Protein AF-A0A2M6WHW0-F1 (afdb_monomer_lite)

Organism: NCBI:txid1974584

Radius of gyration: 15.9 Å; chains: 1; bounding box: 52×28×47 Å

Structure (mmCIF, N/CA/C/O backbone):
data_AF-A0A2M6WHW0-F1
#
_entry.id   AF-A0A2M6WHW0-F1
#
loop_
_atom_site.group_PDB
_atom_site.id
_atom_site.type_symbol
_atom_site.label_atom_id
_atom_site.label_alt_id
_atom_site.label_comp_id
_atom_site.label_asym_id
_atom_site.label_entity_id
_atom_site.label_seq_id
_atom_site.pdbx_PDB_ins_code
_atom_site.Cartn_x
_atom_site.Cartn_y
_atom_site.Cartn_z
_atom_site.occupancy
_atom_site.B_iso_or_equiv
_atom_site.auth_seq_id
_atom_site.auth_comp_id
_atom_site.auth_asym_id
_atom_site.auth_atom_id
_atom_site.pdbx_PDB_model_num
ATOM 1 N N . MET A 1 1 ? -8.613 3.572 23.175 1.00 60.88 1 MET A N 1
ATOM 2 C CA . MET A 1 1 ? -7.956 3.018 21.971 1.00 60.88 1 MET A CA 1
ATOM 3 C C . MET A 1 1 ? -7.349 1.667 22.333 1.00 60.88 1 MET A C 1
ATOM 5 O O . MET A 1 1 ? -6.604 1.597 23.302 1.00 60.88 1 MET A O 1
ATOM 9 N N . SER A 1 2 ? -7.737 0.586 21.654 1.00 69.44 2 SER A N 1
ATOM 10 C CA . SER A 1 2 ? -7.335 -0.782 22.033 1.00 69.44 2 SER A CA 1
ATOM 11 C C . SER A 1 2 ? -5.940 -1.128 21.500 1.00 69.44 2 SER A C 1
ATOM 13 O O . SER A 1 2 ? -5.651 -0.841 20.341 1.00 69.44 2 SER A O 1
ATOM 15 N N . PHE A 1 3 ? -5.106 -1.805 22.305 1.00 78.12 3 PHE A N 1
ATOM 16 C CA . PHE A 1 3 ? -3.766 -2.304 21.931 1.00 78.12 3 PHE A CA 1
ATOM 17 C C . PHE A 1 3 ? -3.744 -3.045 20.579 1.00 78.12 3 PHE A C 1
ATOM 19 O O . PHE A 1 3 ? -2.772 -2.965 19.828 1.00 78.12 3 PHE A O 1
ATOM 26 N N . LYS A 1 4 ? -4.856 -3.703 20.224 1.00 81.06 4 LYS A N 1
ATOM 27 C CA . LYS A 1 4 ? -5.035 -4.421 18.953 1.00 81.06 4 LYS A CA 1
ATOM 28 C C . LYS A 1 4 ? -4.833 -3.534 17.715 1.00 81.06 4 LYS A C 1
ATOM 30 O O . LYS A 1 4 ? -4.286 -4.020 16.730 1.00 81.06 4 LYS A O 1
ATOM 35 N N . HIS A 1 5 ? -5.187 -2.248 17.789 1.00 80.62 5 HIS A N 1
ATOM 36 C CA . HIS A 1 5 ? -5.058 -1.292 16.678 1.00 80.62 5 HIS A CA 1
ATOM 37 C C . HIS A 1 5 ? -3.605 -0.922 16.357 1.00 80.62 5 HIS A C 1
ATOM 39 O O . HIS A 1 5 ? -3.339 -0.358 15.303 1.00 80.62 5 HIS A O 1
ATOM 45 N N . TYR A 1 6 ? -2.663 -1.262 17.239 1.00 81.69 6 TYR A N 1
ATOM 46 C CA . TYR A 1 6 ? -1.229 -1.101 17.001 1.00 81.69 6 TYR A CA 1
ATOM 47 C C . TYR A 1 6 ? -0.557 -2.447 16.735 1.00 81.69 6 TYR A C 1
ATOM 49 O O . TYR A 1 6 ? 0.232 -2.573 15.804 1.00 81.69 6 TYR A O 1
ATOM 57 N N . ALA A 1 7 ? -0.904 -3.476 17.511 1.00 85.00 7 ALA A N 1
ATOM 58 C CA . ALA A 1 7 ? -0.280 -4.788 17.393 1.00 85.00 7 ALA A CA 1
ATOM 59 C C . ALA A 1 7 ? -0.561 -5.458 16.038 1.00 85.00 7 ALA A C 1
ATOM 61 O O . ALA A 1 7 ? 0.373 -5.916 15.387 1.00 85.00 7 ALA A O 1
ATOM 62 N N . VAL A 1 8 ? -1.822 -5.478 15.585 1.00 86.62 8 VAL A N 1
ATOM 63 C CA . VAL A 1 8 ? -2.199 -6.142 14.323 1.00 86.62 8 VAL A CA 1
ATOM 64 C C . VAL A 1 8 ? -1.471 -5.523 13.123 1.00 86.62 8 VAL A C 1
ATOM 66 O O . VAL A 1 8 ? -0.847 -6.272 12.368 1.00 86.62 8 VAL A O 1
ATOM 69 N N . PRO A 1 9 ? -1.465 -4.190 12.944 1.00 80.75 9 PRO A N 1
ATOM 70 C CA . PRO A 1 9 ? -0.778 -3.582 11.810 1.00 80.75 9 PRO A CA 1
ATOM 71 C C . PRO A 1 9 ? 0.741 -3.721 11.865 1.00 80.75 9 PRO A C 1
ATOM 73 O O . PRO A 1 9 ? 1.355 -3.929 10.825 1.00 80.75 9 PRO A O 1
ATOM 76 N N . ILE A 1 10 ? 1.353 -3.661 13.055 1.00 85.94 10 ILE A N 1
ATOM 77 C CA . ILE A 1 10 ? 2.797 -3.891 13.211 1.00 85.94 10 ILE A CA 1
ATOM 78 C C . ILE A 1 10 ? 3.148 -5.327 12.811 1.00 85.94 10 ILE A C 1
ATOM 80 O O . ILE A 1 10 ? 4.070 -5.539 12.025 1.00 85.94 10 ILE A O 1
ATOM 84 N N . THR A 1 11 ? 2.397 -6.321 13.300 1.00 88.62 11 THR A N 1
ATOM 85 C CA . THR A 1 11 ? 2.614 -7.728 12.936 1.00 88.62 11 THR A CA 1
ATOM 86 C C . THR A 1 11 ? 2.443 -7.949 11.435 1.00 88.62 11 THR A C 1
ATOM 88 O O . THR A 1 11 ? 3.293 -8.585 10.814 1.00 88.62 11 THR A O 1
ATOM 91 N N . LEU A 1 12 ? 1.392 -7.390 10.828 1.00 87.81 12 LEU A N 1
ATOM 92 C CA . LEU A 1 12 ? 1.194 -7.461 9.378 1.00 87.81 12 LEU A CA 1
ATOM 93 C C . LEU A 1 12 ? 2.309 -6.735 8.613 1.00 87.81 12 LEU A C 1
ATOM 95 O O . LEU A 1 12 ? 2.775 -7.254 7.606 1.00 87.81 12 LEU A O 1
ATOM 99 N N . GLY A 1 13 ? 2.790 -5.598 9.118 1.00 85.81 13 GLY A N 1
ATOM 100 C CA . GLY A 1 13 ? 3.942 -4.868 8.585 1.00 85.81 13 GLY A CA 1
ATOM 101 C C . GLY A 1 13 ? 5.207 -5.705 8.527 1.00 85.81 13 GLY A C 1
ATOM 102 O O . GLY A 1 13 ? 5.852 -5.761 7.483 1.00 85.81 13 GLY A O 1
ATOM 103 N N . ILE A 1 14 ? 5.522 -6.420 9.606 1.00 86.88 14 ILE A N 1
ATOM 104 C CA . ILE A 1 14 ? 6.671 -7.332 9.650 1.00 86.88 14 ILE A CA 1
ATOM 105 C C . ILE A 1 14 ? 6.489 -8.474 8.642 1.00 86.88 14 ILE A C 1
ATOM 107 O O . ILE A 1 14 ? 7.383 -8.733 7.839 1.00 86.88 14 ILE A O 1
ATOM 111 N N . LEU A 1 15 ? 5.332 -9.144 8.646 1.00 88.06 15 LEU A N 1
ATOM 112 C CA . LEU A 1 15 ? 5.073 -10.289 7.765 1.00 88.06 15 LEU A CA 1
ATOM 113 C C . LEU A 1 15 ? 5.124 -9.901 6.282 1.00 88.06 15 LEU A C 1
ATOM 115 O O . LEU A 1 15 ? 5.786 -10.566 5.486 1.00 88.06 15 LEU A O 1
ATOM 119 N N . LEU A 1 16 ? 4.458 -8.808 5.910 1.00 87.31 16 LEU A N 1
ATOM 120 C CA . LEU A 1 16 ? 4.461 -8.308 4.537 1.00 87.31 16 LEU A CA 1
ATOM 121 C C . LEU A 1 16 ? 5.826 -7.743 4.143 1.00 87.31 16 LEU A C 1
ATOM 123 O O . LEU A 1 16 ? 6.197 -7.871 2.980 1.00 87.31 16 LEU A O 1
ATOM 127 N N . GLY A 1 17 ? 6.590 -7.199 5.095 1.00 83.94 17 GLY A N 1
ATOM 128 C CA . GLY A 1 17 ? 7.989 -6.807 4.918 1.00 83.94 17 GLY A CA 1
ATOM 129 C C . GLY A 1 17 ? 8.885 -7.985 4.565 1.00 83.94 17 GLY A C 1
ATOM 130 O O . GLY A 1 17 ? 9.645 -7.924 3.603 1.00 83.94 17 GLY A O 1
ATOM 131 N N . ILE A 1 18 ? 8.751 -9.102 5.277 1.00 84.06 18 ILE A N 1
ATOM 132 C CA . ILE A 1 18 ? 9.477 -10.336 4.951 1.00 84.06 18 ILE A CA 1
ATOM 133 C C . ILE A 1 18 ? 9.079 -10.838 3.556 1.00 84.06 18 ILE A C 1
ATOM 135 O O . ILE A 1 18 ? 9.947 -11.194 2.758 1.00 84.06 18 ILE A O 1
ATOM 139 N N . LEU A 1 19 ? 7.786 -10.819 3.214 1.00 84.94 19 LEU A N 1
ATOM 140 C CA . LEU A 1 19 ? 7.322 -11.198 1.874 1.00 84.94 19 LEU A CA 1
ATOM 141 C C . LEU A 1 19 ? 7.866 -10.265 0.779 1.00 84.94 19 LEU A C 1
ATOM 143 O O . LEU A 1 19 ? 8.291 -10.751 -0.268 1.00 84.94 19 LEU A O 1
ATOM 147 N N . GLN A 1 20 ? 7.926 -8.954 1.032 1.00 85.00 20 GLN A N 1
ATOM 148 C CA . GLN A 1 20 ? 8.492 -7.963 0.109 1.00 85.00 20 GLN A CA 1
ATOM 149 C C . GLN A 1 20 ? 9.986 -8.188 -0.125 1.00 85.00 20 GLN A C 1
ATOM 151 O O . GLN A 1 20 ? 10.482 -7.929 -1.216 1.00 85.00 20 GLN A O 1
ATOM 156 N N . ASN A 1 21 ? 10.724 -8.667 0.871 1.00 81.50 21 ASN A N 1
ATOM 157 C CA . ASN A 1 21 ? 12.174 -8.839 0.775 1.00 81.50 21 ASN A CA 1
ATOM 158 C C . ASN A 1 21 ? 12.597 -10.245 0.326 1.00 81.50 21 ASN A C 1
ATOM 160 O O . ASN A 1 21 ? 13.776 -10.487 0.086 1.00 81.50 21 ASN A O 1
ATOM 164 N N . THR A 1 22 ? 11.654 -11.173 0.154 1.00 80.56 22 THR A N 1
ATOM 165 C CA . THR A 1 22 ? 11.933 -12.559 -0.251 1.00 80.56 22 THR A CA 1
ATOM 166 C C . THR A 1 22 ? 11.262 -12.906 -1.584 1.00 80.56 22 THR A C 1
ATOM 168 O O . THR A 1 22 ? 10.517 -12.112 -2.161 1.00 80.56 22 THR A O 1
ATOM 171 N N . SER A 1 23 ? 11.552 -14.096 -2.115 1.00 80.12 23 SER A N 1
ATOM 172 C CA . SER A 1 23 ? 10.850 -14.669 -3.273 1.00 80.12 23 SER A CA 1
ATOM 173 C C . SER A 1 23 ? 9.519 -15.333 -2.899 1.00 80.12 23 SER A C 1
ATOM 175 O O . SER A 1 23 ? 8.752 -15.700 -3.785 1.00 80.12 23 SER A O 1
ATOM 177 N N . LEU A 1 24 ? 9.215 -15.454 -1.600 1.00 77.19 24 LEU A N 1
ATOM 178 C CA . LEU A 1 24 ? 8.004 -16.107 -1.091 1.00 77.19 24 LEU A CA 1
ATOM 179 C C . LEU A 1 24 ? 6.715 -15.388 -1.514 1.00 77.19 24 LEU A C 1
ATOM 181 O O . LEU A 1 24 ? 5.654 -16.002 -1.541 1.00 77.19 24 LEU A O 1
ATOM 185 N N . GLY A 1 25 ? 6.804 -14.097 -1.844 1.00 72.25 25 GLY A N 1
ATOM 186 C CA . GLY A 1 25 ? 5.670 -13.285 -2.279 1.00 72.25 25 GLY A CA 1
ATOM 187 C C . GLY A 1 25 ? 5.367 -13.330 -3.779 1.00 72.25 25 GLY A C 1
ATOM 188 O O . GLY A 1 25 ? 4.452 -12.634 -4.201 1.00 72.25 25 GLY A O 1
ATOM 189 N N . ILE A 1 26 ? 6.112 -14.079 -4.602 1.00 83.19 26 ILE A N 1
ATOM 190 C CA . ILE A 1 26 ? 5.901 -14.075 -6.060 1.00 83.19 26 ILE A CA 1
ATOM 191 C C . ILE A 1 26 ? 4.610 -14.829 -6.409 1.00 83.19 26 ILE A C 1
ATOM 193 O O . ILE A 1 26 ? 4.485 -16.027 -6.162 1.00 83.19 26 ILE A O 1
ATOM 197 N N . VAL A 1 27 ? 3.666 -14.136 -7.045 1.00 81.06 27 VAL A N 1
ATOM 198 C CA . VAL A 1 27 ? 2.374 -14.668 -7.492 1.00 81.06 27 VAL A CA 1
ATOM 199 C C . VAL A 1 27 ? 2.273 -14.496 -9.003 1.00 81.06 27 VAL A C 1
ATOM 201 O O . VAL A 1 27 ? 2.408 -13.390 -9.514 1.00 81.06 27 VAL A O 1
ATOM 204 N N . LEU A 1 28 ? 2.045 -15.590 -9.738 1.00 79.31 28 LEU A N 1
ATOM 205 C CA . LEU A 1 28 ? 1.957 -15.582 -11.210 1.00 79.31 28 LEU A CA 1
ATOM 206 C C . LEU A 1 28 ? 3.185 -14.948 -11.902 1.00 79.31 28 LEU A C 1
ATOM 208 O O . LEU A 1 28 ? 3.063 -14.297 -12.938 1.00 79.31 28 LEU A O 1
ATOM 212 N N . GLY A 1 29 ? 4.374 -15.120 -11.316 1.00 82.56 29 GLY A N 1
ATOM 213 C CA . GLY A 1 29 ? 5.618 -14.526 -11.821 1.00 82.56 29 GLY A CA 1
ATOM 214 C C . GLY A 1 29 ? 5.767 -13.025 -11.545 1.00 82.56 29 GLY A C 1
ATOM 215 O O . GLY A 1 29 ? 6.724 -12.425 -12.020 1.00 82.56 29 GLY A O 1
ATOM 216 N N . ILE A 1 30 ? 4.855 -12.426 -10.775 1.00 86.00 30 ILE A N 1
ATOM 217 C CA . ILE A 1 30 ? 4.866 -11.013 -10.394 1.00 86.00 30 ILE A CA 1
ATOM 218 C C . ILE A 1 30 ? 5.056 -10.895 -8.888 1.00 86.00 30 ILE A C 1
ATOM 220 O O . ILE A 1 30 ? 4.457 -11.633 -8.106 1.00 86.00 30 ILE A O 1
ATOM 224 N N . LYS A 1 31 ? 5.898 -9.954 -8.471 1.00 85.19 31 LYS A N 1
ATOM 225 C CA . LYS A 1 31 ? 6.108 -9.651 -7.061 1.00 85.19 31 LYS A CA 1
ATOM 226 C C . LYS A 1 31 ? 5.211 -8.470 -6.674 1.00 85.19 31 LYS A C 1
ATOM 228 O O . LYS A 1 31 ? 5.459 -7.370 -7.155 1.00 85.19 31 LYS A O 1
ATOM 233 N N . PRO A 1 32 ? 4.169 -8.669 -5.849 1.00 85.19 32 PRO A N 1
ATOM 234 C CA . PRO A 1 32 ? 3.333 -7.568 -5.404 1.00 85.19 32 PRO A CA 1
ATOM 235 C C . PRO A 1 32 ? 4.144 -6.596 -4.557 1.00 85.19 32 PRO A C 1
ATOM 237 O O . PRO A 1 32 ? 5.037 -7.006 -3.814 1.00 85.19 32 PRO A O 1
ATOM 240 N N . ASN A 1 33 ? 3.768 -5.321 -4.607 1.00 90.06 33 ASN A N 1
ATOM 241 C CA . ASN A 1 33 ? 4.289 -4.319 -3.688 1.00 90.06 33 ASN A CA 1
ATOM 242 C C . ASN A 1 33 ? 3.488 -4.393 -2.381 1.00 90.06 33 ASN A C 1
ATOM 244 O O . ASN A 1 33 ? 2.583 -3.597 -2.127 1.00 90.06 33 ASN A O 1
ATOM 248 N N . SER A 1 34 ? 3.776 -5.410 -1.567 1.00 90.00 34 SER A N 1
ATOM 249 C CA . SER A 1 34 ? 2.992 -5.732 -0.369 1.00 90.00 34 SER A CA 1
ATOM 250 C C . SER A 1 34 ? 3.005 -4.604 0.662 1.00 90.00 34 SER A C 1
ATOM 252 O O . SER A 1 34 ? 2.029 -4.425 1.392 1.00 90.00 34 SER A O 1
ATOM 254 N N . ILE A 1 35 ? 4.079 -3.812 0.690 1.00 89.06 35 ILE A N 1
ATOM 255 C CA . ILE A 1 35 ? 4.222 -2.663 1.583 1.00 89.06 35 ILE A CA 1
ATOM 256 C C . ILE A 1 35 ? 3.353 -1.493 1.135 1.00 89.06 35 ILE A C 1
ATOM 258 O O . ILE A 1 35 ? 2.691 -0.881 1.973 1.00 89.06 35 ILE A O 1
ATOM 262 N N . LEU A 1 36 ? 3.292 -1.217 -0.171 1.00 91.25 36 LEU A N 1
ATOM 263 C CA . LEU A 1 36 ? 2.358 -0.233 -0.712 1.00 91.25 36 LEU A CA 1
ATOM 264 C C . LEU A 1 36 ? 0.915 -0.620 -0.389 1.00 91.25 36 LEU A C 1
ATOM 266 O O . LEU A 1 36 ? 0.155 0.207 0.112 1.00 91.25 36 LEU A O 1
ATOM 270 N N . VAL A 1 37 ? 0.548 -1.883 -0.625 1.00 93.88 37 VAL A N 1
ATOM 271 C CA . VAL A 1 37 ? -0.807 -2.365 -0.335 1.00 93.88 37 VAL A CA 1
ATOM 272 C C . VAL A 1 37 ? -1.120 -2.239 1.155 1.00 93.88 37 VAL A C 1
ATOM 274 O O . VAL A 1 37 ? -2.197 -1.764 1.509 1.00 93.88 37 VAL A O 1
ATOM 277 N N . LEU A 1 38 ? -0.185 -2.600 2.039 1.00 91.56 38 LEU A N 1
ATOM 278 C CA . LEU A 1 38 ? -0.370 -2.416 3.477 1.00 91.56 38 LEU A CA 1
ATOM 279 C C . LEU A 1 38 ? -0.604 -0.948 3.836 1.00 91.56 38 LEU A C 1
ATOM 281 O O . LEU A 1 38 ? -1.541 -0.664 4.575 1.00 91.56 38 LEU A O 1
ATOM 285 N N . ALA A 1 39 ? 0.227 -0.035 3.327 1.00 90.62 39 ALA A N 1
ATOM 286 C CA . ALA A 1 39 ? 0.106 1.391 3.613 1.00 90.62 39 ALA A CA 1
ATOM 287 C C . ALA A 1 39 ? -1.267 1.928 3.183 1.00 90.62 39 ALA A C 1
ATOM 289 O O . ALA A 1 39 ? -1.932 2.605 3.961 1.00 90.62 39 ALA A O 1
ATOM 290 N N . ILE A 1 40 ? -1.727 1.563 1.983 1.00 93.50 40 ILE A N 1
ATOM 291 C CA . ILE A 1 40 ? -3.030 1.975 1.448 1.00 93.50 40 ILE A CA 1
ATOM 292 C C . ILE A 1 40 ? -4.175 1.399 2.280 1.00 93.50 40 ILE A C 1
ATOM 294 O O . ILE A 1 40 ? -5.017 2.147 2.773 1.00 93.50 40 ILE A O 1
ATOM 298 N N . VAL A 1 41 ? -4.218 0.074 2.447 1.00 93.50 41 VAL A N 1
ATOM 299 C CA . VAL A 1 41 ? -5.338 -0.582 3.128 1.00 93.50 41 VAL A CA 1
ATOM 300 C C . VAL A 1 41 ? -5.386 -0.154 4.587 1.00 93.50 41 VAL A C 1
ATOM 302 O O . VAL A 1 41 ? -6.459 0.163 5.085 1.00 93.50 41 VAL A O 1
ATOM 305 N N . PHE A 1 42 ? -4.244 -0.077 5.272 1.00 90.44 42 PHE A N 1
ATOM 306 C CA . PHE A 1 42 ? -4.215 0.353 6.664 1.00 90.44 42 PHE A CA 1
ATOM 307 C C . PHE A 1 42 ? -4.658 1.810 6.843 1.00 90.44 42 PHE A C 1
ATOM 309 O O . PHE A 1 42 ? -5.369 2.106 7.802 1.00 90.44 42 PHE A O 1
ATOM 316 N N . SER A 1 43 ? -4.325 2.712 5.914 1.00 90.88 43 SER A N 1
ATOM 317 C CA . SER A 1 43 ? -4.806 4.101 5.953 1.00 90.88 43 SER A CA 1
ATOM 318 C C . SER A 1 43 ? -6.334 4.224 5.995 1.00 90.88 43 SER A C 1
ATOM 320 O O . SER A 1 43 ? -6.843 5.200 6.552 1.00 90.88 43 SER A O 1
ATOM 322 N N . LEU A 1 44 ? -7.064 3.234 5.464 1.00 90.62 44 LEU A N 1
ATOM 323 C CA . LEU A 1 44 ? -8.529 3.168 5.536 1.00 90.62 44 LEU A CA 1
ATOM 324 C C . LEU A 1 44 ? -9.052 2.802 6.936 1.00 90.62 44 LEU A C 1
ATOM 326 O O . LEU A 1 44 ? -10.179 3.158 7.263 1.00 90.62 44 LEU A O 1
ATOM 330 N N . PHE A 1 45 ? -8.249 2.116 7.756 1.00 89.44 45 PHE A N 1
ATOM 331 C CA . PHE A 1 45 ? -8.608 1.683 9.116 1.00 89.44 45 PHE A CA 1
ATOM 332 C C . PHE A 1 45 ? -7.981 2.540 10.223 1.00 89.44 45 PHE A C 1
ATOM 334 O O . PHE A 1 45 ? -8.383 2.429 11.378 1.00 89.44 45 PHE A O 1
ATOM 341 N N . ALA A 1 46 ? -6.978 3.361 9.908 1.00 88.75 46 ALA A N 1
ATOM 342 C CA . ALA A 1 46 ? -6.268 4.156 10.902 1.00 88.75 46 ALA A CA 1
ATOM 343 C C . ALA A 1 46 ? -7.191 5.202 11.555 1.00 88.75 46 ALA A C 1
ATOM 345 O O . ALA A 1 46 ? -7.612 6.164 10.918 1.00 88.75 46 ALA A O 1
ATOM 346 N N . GLU A 1 47 ? -7.440 5.073 12.856 1.00 86.69 47 GLU A N 1
ATOM 347 C CA . GLU A 1 47 ? -8.316 5.982 13.611 1.00 86.69 47 GLU A CA 1
ATOM 348 C C . GLU A 1 47 ? -7.637 7.322 13.932 1.00 86.69 47 GLU A C 1
ATOM 350 O O . GLU A 1 47 ? -8.295 8.310 14.251 1.00 86.69 47 GLU A O 1
ATOM 355 N N . SER A 1 48 ? -6.302 7.366 13.892 1.00 87.12 48 SER A N 1
ATOM 356 C CA . SER A 1 48 ? -5.526 8.566 14.201 1.00 87.12 48 SER A CA 1
ATOM 357 C C . SER A 1 48 ? -4.271 8.687 13.348 1.00 87.12 48 SER A C 1
ATOM 359 O O . SER A 1 48 ? -3.725 7.697 12.852 1.00 87.12 48 SER A O 1
ATOM 361 N N . ILE A 1 49 ? -3.759 9.915 13.247 1.00 86.50 49 ILE A N 1
ATOM 362 C CA . ILE A 1 49 ? -2.509 10.200 12.538 1.00 86.50 49 ILE A CA 1
ATOM 363 C C . ILE A 1 49 ? -1.312 9.480 13.175 1.00 86.50 49 ILE A C 1
ATOM 365 O O . ILE A 1 49 ? -0.387 9.086 12.473 1.00 86.50 49 ILE A O 1
ATOM 369 N N . LEU A 1 50 ? -1.346 9.249 14.492 1.00 85.25 50 LEU A N 1
ATOM 370 C CA . LEU A 1 50 ? -0.298 8.515 15.199 1.00 85.25 50 LEU A CA 1
ATOM 371 C C . LEU A 1 50 ? -0.288 7.031 14.809 1.00 85.25 50 LEU A C 1
ATOM 373 O O . LEU A 1 50 ? 0.781 6.480 14.554 1.00 85.25 50 LEU A O 1
ATOM 377 N N . GLN A 1 51 ? -1.461 6.391 14.717 1.00 83.88 51 GLN A N 1
ATOM 378 C CA . GLN A 1 51 ? -1.570 5.011 14.223 1.00 83.88 51 GLN A CA 1
ATOM 379 C C . GLN A 1 51 ? -1.035 4.897 12.795 1.00 83.88 51 GLN A C 1
ATOM 381 O O . GLN A 1 51 ? -0.217 4.023 12.511 1.00 83.88 51 GLN A O 1
ATOM 386 N N . TYR A 1 52 ? -1.453 5.814 11.919 1.00 86.06 52 TYR A N 1
ATOM 387 C CA . TYR A 1 52 ? -0.939 5.903 10.555 1.00 86.06 52 TYR A CA 1
ATOM 388 C C . TYR A 1 52 ? 0.593 6.027 10.530 1.00 86.06 52 TYR A C 1
ATOM 390 O O . TYR A 1 52 ? 1.264 5.241 9.863 1.00 86.06 52 TYR A O 1
ATOM 398 N N . ALA A 1 53 ? 1.155 6.957 11.310 1.00 86.69 53 ALA A N 1
ATOM 399 C CA . ALA A 1 53 ? 2.592 7.205 11.359 1.00 86.69 53 ALA A CA 1
ATOM 400 C C . ALA A 1 53 ? 3.393 5.978 11.823 1.00 86.69 53 ALA A C 1
ATOM 402 O O . ALA A 1 53 ? 4.435 5.682 11.245 1.00 86.69 53 ALA A O 1
ATOM 403 N N . ILE A 1 54 ? 2.907 5.234 12.823 1.00 83.12 54 ILE A N 1
ATOM 404 C CA . ILE A 1 54 ? 3.572 4.019 13.325 1.00 83.12 54 ILE A CA 1
ATOM 405 C C . ILE A 1 54 ? 3.614 2.924 12.255 1.00 83.12 54 ILE A C 1
ATOM 407 O O . ILE A 1 54 ? 4.640 2.262 12.071 1.00 83.12 54 ILE A O 1
ATOM 411 N N . VAL A 1 55 ? 2.513 2.727 11.531 1.00 79.56 55 VAL A N 1
ATOM 412 C CA . VAL A 1 55 ? 2.454 1.704 10.480 1.00 79.56 55 VAL A CA 1
ATOM 413 C C . VAL A 1 55 ? 3.291 2.100 9.284 1.00 79.56 55 VAL A C 1
ATOM 415 O O . VAL A 1 55 ? 4.046 1.272 8.781 1.00 79.56 55 VAL A O 1
ATOM 418 N N . LEU A 1 56 ? 3.232 3.368 8.880 1.00 82.81 56 LEU A N 1
ATOM 419 C CA . LEU A 1 56 ? 4.098 3.886 7.836 1.00 82.81 56 LEU A CA 1
ATOM 420 C C . LEU A 1 56 ? 5.575 3.734 8.216 1.00 82.81 56 LEU A C 1
ATOM 422 O O . LEU A 1 56 ? 6.370 3.281 7.400 1.00 82.81 56 LEU A O 1
ATOM 426 N N . PHE A 1 57 ? 5.945 4.063 9.454 1.00 84.50 57 PHE A N 1
ATOM 427 C CA . PHE A 1 57 ? 7.309 3.876 9.940 1.00 84.50 57 PHE A CA 1
ATOM 428 C C . PHE A 1 57 ? 7.732 2.406 9.853 1.00 84.50 57 PHE A C 1
ATOM 430 O O . PHE A 1 57 ? 8.803 2.104 9.335 1.00 84.50 57 PHE A O 1
ATOM 437 N N . THR A 1 58 ? 6.863 1.485 10.275 1.00 79.56 58 THR A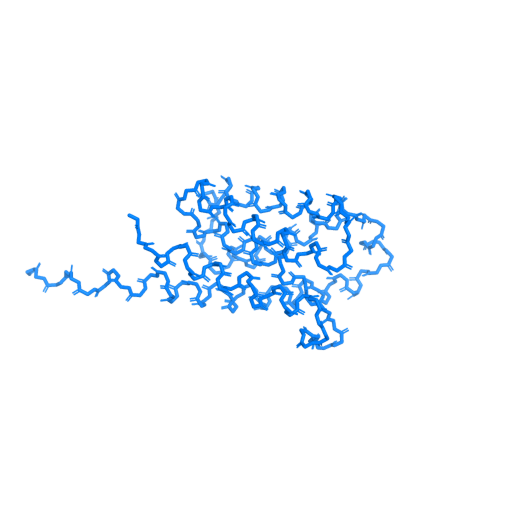 N 1
ATOM 438 C CA . THR A 1 58 ? 7.117 0.039 10.175 1.00 79.56 58 THR A CA 1
ATOM 439 C C . THR A 1 58 ? 7.299 -0.393 8.717 1.00 79.56 58 THR A C 1
ATOM 441 O O . THR A 1 58 ? 8.253 -1.097 8.398 1.00 79.56 58 THR A O 1
ATOM 444 N N . ALA A 1 59 ? 6.430 0.068 7.816 1.00 76.12 59 ALA A N 1
ATOM 445 C CA . ALA A 1 59 ? 6.510 -0.179 6.380 1.00 76.12 59 ALA A CA 1
ATOM 446 C C . ALA A 1 59 ? 7.833 0.325 5.776 1.00 76.12 59 ALA A C 1
ATOM 448 O O . ALA A 1 59 ? 8.515 -0.417 5.072 1.00 76.12 59 ALA A O 1
ATOM 449 N N . VAL A 1 60 ? 8.230 1.559 6.097 1.00 78.19 60 VAL A N 1
ATOM 450 C CA . VAL A 1 60 ? 9.478 2.170 5.620 1.00 78.19 60 VAL A CA 1
ATOM 451 C C . VAL A 1 60 ? 10.697 1.409 6.138 1.00 78.19 60 VAL A C 1
ATOM 453 O O . VAL A 1 60 ? 11.571 1.068 5.347 1.00 78.19 60 VAL A O 1
ATOM 456 N N . VAL A 1 61 ? 10.743 1.082 7.434 1.00 80.38 61 VAL A N 1
ATOM 457 C CA . VAL A 1 61 ? 11.841 0.298 8.024 1.00 80.38 61 VAL A CA 1
ATOM 458 C C . VAL A 1 61 ? 11.974 -1.061 7.337 1.00 80.38 61 VAL A C 1
ATOM 460 O O . VAL A 1 61 ? 13.083 -1.492 7.041 1.00 80.38 61 VAL A O 1
ATOM 463 N N . MET A 1 62 ? 10.859 -1.721 7.021 1.00 75.00 62 MET A N 1
ATOM 464 C CA . MET A 1 62 ? 10.887 -3.017 6.339 1.00 75.00 62 MET A CA 1
ATOM 465 C C . MET A 1 62 ? 11.387 -2.926 4.892 1.00 75.00 62 MET A C 1
ATOM 467 O O . MET A 1 62 ? 12.041 -3.854 4.426 1.00 75.00 62 MET A O 1
ATOM 471 N N . VAL A 1 63 ? 11.135 -1.820 4.186 1.00 71.19 63 VAL A N 1
ATOM 472 C CA . VAL A 1 63 ? 11.677 -1.578 2.833 1.00 71.19 63 VAL A CA 1
ATOM 473 C C . VAL A 1 63 ? 13.182 -1.299 2.872 1.00 71.19 63 VAL A C 1
ATOM 475 O O . VAL A 1 63 ? 13.916 -1.744 1.990 1.00 71.19 63 VAL A O 1
ATOM 478 N N . GLN A 1 64 ? 13.666 -0.621 3.917 1.00 62.97 64 GLN A N 1
ATOM 479 C CA . GLN A 1 64 ? 15.081 -0.260 4.069 1.00 62.97 64 GLN A CA 1
ATOM 480 C C . GLN A 1 64 ? 16.030 -1.464 4.182 1.00 62.97 64 GLN A C 1
ATOM 482 O O . GLN A 1 64 ? 17.223 -1.306 3.937 1.00 62.97 64 GLN A O 1
ATOM 487 N N . PHE A 1 65 ? 15.527 -2.663 4.493 1.00 58.00 65 PHE A N 1
ATOM 488 C CA . PHE A 1 65 ? 16.342 -3.881 4.505 1.00 58.00 65 PHE A CA 1
ATOM 489 C C . PHE A 1 65 ? 16.723 -4.400 3.105 1.00 58.00 65 PHE A C 1
ATOM 491 O O . PHE A 1 65 ? 17.609 -5.248 3.025 1.00 58.00 65 PHE A O 1
ATOM 498 N N . ALA A 1 66 ? 16.108 -3.909 2.017 1.00 52.28 66 ALA A N 1
ATOM 499 C CA . ALA A 1 66 ? 16.436 -4.343 0.654 1.00 52.28 66 ALA A CA 1
ATOM 500 C C . ALA A 1 66 ? 17.419 -3.415 -0.072 1.00 52.28 66 ALA A C 1
ATOM 502 O O . ALA A 1 66 ? 18.457 -3.899 -0.503 1.00 52.28 66 ALA A O 1
ATOM 503 N N . VAL A 1 67 ? 17.127 -2.117 -0.214 1.00 52.41 67 VAL A N 1
ATOM 504 C CA . VAL A 1 67 ? 18.006 -1.094 -0.822 1.00 5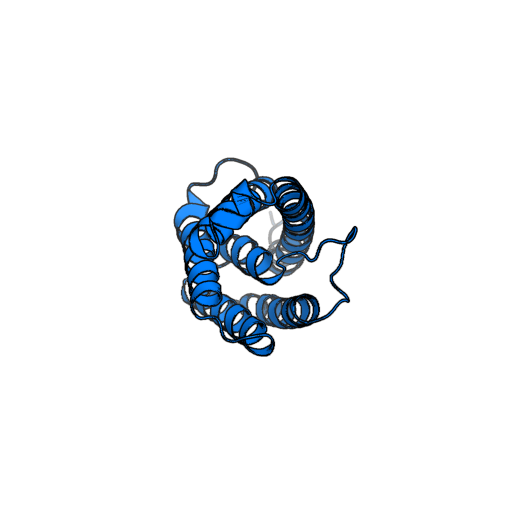2.41 67 VAL A CA 1
ATOM 505 C C . VAL A 1 67 ? 17.486 0.277 -0.365 1.00 52.41 67 VAL A C 1
ATOM 507 O O . VAL A 1 67 ? 16.287 0.540 -0.449 1.00 52.41 67 VAL A O 1
ATOM 510 N N . PHE A 1 68 ? 18.349 1.153 0.157 1.00 52.34 68 PHE A N 1
ATOM 511 C CA . PHE A 1 68 ? 17.936 2.460 0.684 1.00 52.34 68 PHE A CA 1
ATOM 512 C C . PHE A 1 68 ? 17.673 3.462 -0.451 1.00 52.34 68 PHE A C 1
ATOM 514 O O . PHE A 1 68 ? 18.540 4.258 -0.804 1.00 52.34 68 PHE A O 1
ATOM 521 N N . GLU A 1 69 ? 16.463 3.443 -1.006 1.00 70.38 69 GLU A N 1
ATOM 522 C CA . GLU A 1 69 ? 15.982 4.482 -1.919 1.00 70.38 69 GLU A CA 1
ATOM 523 C C . GLU A 1 69 ? 14.971 5.388 -1.207 1.00 70.38 69 GLU A C 1
ATOM 525 O O . GLU A 1 69 ? 13.823 5.025 -0.937 1.00 70.38 69 GLU A O 1
ATOM 530 N N . THR A 1 70 ? 15.410 6.605 -0.880 1.00 75.06 70 THR A N 1
ATOM 531 C CA . THR A 1 70 ? 14.581 7.638 -0.234 1.00 75.06 70 THR A CA 1
ATOM 532 C C . THR A 1 70 ? 13.363 8.022 -1.081 1.00 75.06 70 THR A C 1
ATOM 534 O O . THR A 1 70 ? 12.319 8.385 -0.531 1.00 75.06 70 THR A O 1
ATOM 537 N N . SER A 1 71 ? 13.457 7.881 -2.405 1.00 81.56 71 SER A N 1
ATOM 538 C CA . SER A 1 71 ? 12.355 8.040 -3.362 1.00 81.56 71 SER A CA 1
ATOM 539 C C . SER A 1 71 ? 11.218 7.051 -3.092 1.00 81.56 71 SER A C 1
ATOM 541 O O . SER A 1 71 ? 10.063 7.457 -3.000 1.00 81.56 71 SER A O 1
ATOM 543 N N . ILE A 1 72 ? 11.527 5.772 -2.860 1.00 85.31 72 ILE A N 1
ATOM 544 C CA . ILE A 1 72 ? 10.522 4.732 -2.596 1.00 85.31 72 ILE A CA 1
ATOM 545 C C . ILE A 1 72 ? 9.811 4.997 -1.268 1.00 85.31 72 ILE A C 1
ATOM 547 O O . ILE A 1 72 ? 8.581 4.981 -1.199 1.00 85.31 72 ILE A O 1
ATOM 551 N N . ALA A 1 73 ? 10.574 5.277 -0.208 1.00 84.06 73 ALA A N 1
ATOM 552 C CA . ALA A 1 73 ? 10.008 5.547 1.113 1.00 84.06 73 ALA A CA 1
ATOM 553 C C . ALA A 1 73 ? 9.094 6.784 1.112 1.00 84.06 73 ALA A C 1
ATOM 555 O O . ALA A 1 73 ? 8.010 6.759 1.698 1.00 84.06 73 ALA A O 1
ATOM 556 N N . SER A 1 74 ? 9.509 7.856 0.430 1.00 86.88 74 SER A N 1
ATOM 557 C CA . SER A 1 74 ? 8.712 9.083 0.322 1.00 86.88 74 SER A CA 1
ATOM 558 C C . SER A 1 74 ? 7.465 8.896 -0.547 1.00 86.88 74 SER A C 1
ATOM 560 O O . SER A 1 74 ? 6.394 9.370 -0.164 1.00 86.88 74 SER A O 1
ATOM 562 N N . ALA A 1 75 ? 7.548 8.136 -1.644 1.00 90.56 75 ALA A N 1
ATOM 563 C CA . ALA A 1 75 ? 6.387 7.784 -2.459 1.00 90.56 75 ALA A CA 1
ATOM 564 C C . ALA A 1 75 ? 5.356 6.959 -1.669 1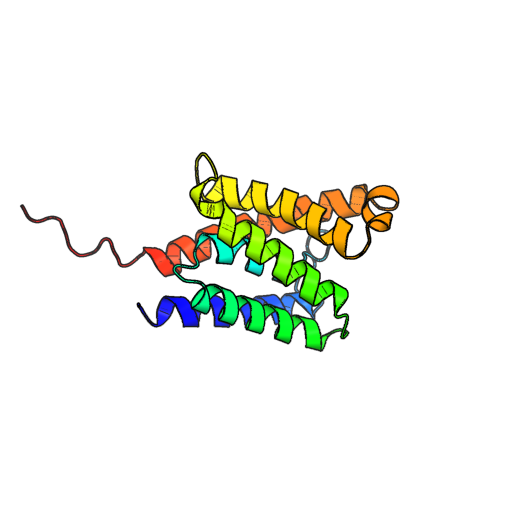.00 90.56 75 ALA A C 1
ATOM 566 O O . ALA A 1 75 ? 4.171 7.292 -1.678 1.00 90.56 75 ALA A O 1
ATOM 567 N N . LEU A 1 76 ? 5.798 5.939 -0.921 1.00 89.44 76 LEU A N 1
ATOM 568 C CA . LEU A 1 76 ? 4.930 5.141 -0.042 1.00 89.44 76 LEU A CA 1
ATOM 569 C C . LEU A 1 76 ? 4.217 6.015 0.996 1.00 89.44 76 LEU A C 1
ATOM 571 O O . LEU A 1 76 ? 3.000 5.917 1.164 1.00 89.44 76 LEU A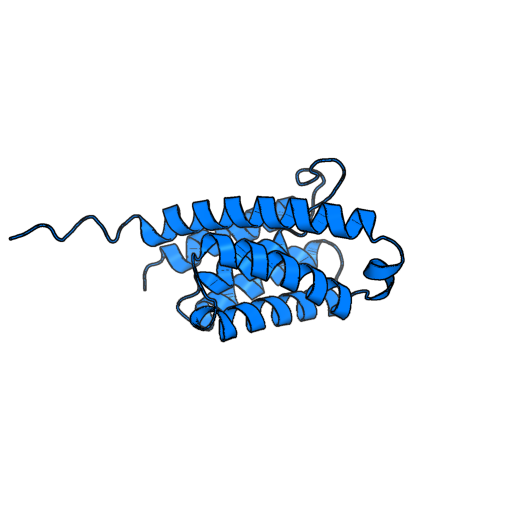 O 1
ATOM 575 N N . ALA A 1 77 ? 4.970 6.892 1.663 1.00 89.12 77 ALA A N 1
ATOM 576 C CA . ALA A 1 77 ? 4.441 7.821 2.654 1.00 89.12 77 ALA A CA 1
ATOM 577 C C . ALA A 1 77 ? 3.412 8.782 2.061 1.00 89.12 77 ALA A C 1
ATOM 579 O O . ALA A 1 77 ? 2.373 9.026 2.672 1.00 89.12 77 ALA A O 1
ATOM 580 N N . MET A 1 78 ? 3.679 9.321 0.873 1.00 91.81 78 MET A N 1
ATOM 581 C CA . MET A 1 78 ? 2.773 10.265 0.236 1.00 91.81 78 MET A CA 1
ATOM 582 C C . MET A 1 78 ? 1.484 9.584 -0.229 1.00 91.81 78 MET A C 1
ATOM 584 O O . MET A 1 78 ? 0.399 10.089 0.052 1.00 91.81 78 MET A O 1
ATOM 588 N N . VAL A 1 79 ? 1.576 8.413 -0.868 1.00 93.44 79 VAL A N 1
ATOM 589 C CA . VAL A 1 79 ? 0.395 7.655 -1.310 1.00 93.44 79 VAL A CA 1
ATOM 590 C C . VAL A 1 79 ? -0.462 7.232 -0.114 1.00 93.44 79 VAL A C 1
ATOM 592 O O . VAL A 1 79 ? -1.671 7.472 -0.113 1.00 93.44 79 VAL A O 1
ATOM 595 N N . GLY A 1 80 ? 0.150 6.673 0.934 1.00 90.69 80 GLY A N 1
ATOM 596 C CA . GLY A 1 80 ? -0.558 6.295 2.158 1.00 90.69 80 GLY A CA 1
ATOM 597 C C . GLY A 1 80 ? -1.248 7.485 2.832 1.00 90.69 80 GLY A C 1
ATOM 598 O O . GLY A 1 80 ? -2.387 7.352 3.287 1.00 90.69 80 GLY A O 1
ATOM 599 N N . LEU A 1 81 ? -0.598 8.654 2.849 1.00 92.06 81 LEU A N 1
ATOM 600 C CA . LEU A 1 81 ? -1.123 9.864 3.480 1.00 92.06 81 LEU A CA 1
ATOM 601 C C . LEU A 1 81 ? -2.316 10.412 2.704 1.00 92.06 81 LEU A C 1
ATOM 603 O O . LEU A 1 81 ? -3.317 10.776 3.310 1.00 92.06 81 LEU A O 1
ATOM 607 N N . LEU A 1 82 ? -2.237 10.439 1.372 1.00 93.44 82 LEU A N 1
ATOM 608 C CA . LEU A 1 82 ? -3.357 10.859 0.534 1.00 93.44 82 LEU A CA 1
ATOM 609 C C . LEU A 1 82 ? -4.576 9.962 0.772 1.00 93.44 82 LEU A C 1
ATOM 611 O O . LEU A 1 82 ? -5.672 10.469 0.995 1.00 93.44 82 LEU A O 1
ATOM 615 N N . VAL A 1 83 ? -4.389 8.640 0.823 1.00 93.25 83 VAL A N 1
ATOM 616 C CA . VAL A 1 83 ? -5.488 7.715 1.144 1.00 93.25 83 VAL A CA 1
ATOM 617 C C . VAL A 1 83 ? -6.048 7.986 2.542 1.00 93.25 83 VAL A C 1
ATOM 619 O O . VAL A 1 83 ? -7.264 8.049 2.697 1.00 93.25 83 VAL A O 1
ATOM 622 N N . TYR A 1 84 ? -5.190 8.207 3.545 1.00 92.31 84 TYR A N 1
ATOM 623 C CA . TYR A 1 84 ? -5.615 8.541 4.910 1.00 92.31 84 TYR A CA 1
ATOM 624 C C . TYR A 1 84 ? -6.467 9.819 4.946 1.00 92.31 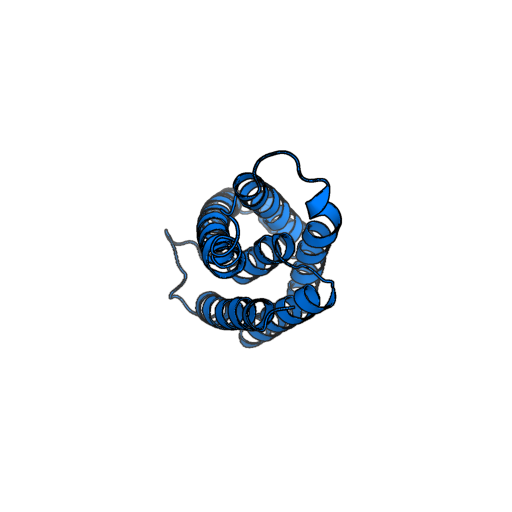84 TYR A C 1
ATOM 626 O O . TYR A 1 84 ? -7.524 9.829 5.570 1.00 92.31 84 TYR A O 1
ATOM 634 N N . LEU A 1 85 ? -6.030 10.882 4.263 1.00 92.56 85 LEU A N 1
ATOM 635 C CA . LEU A 1 85 ? -6.708 12.181 4.257 1.00 92.56 85 LEU A CA 1
ATOM 636 C C . LEU A 1 85 ? -8.048 12.143 3.518 1.00 92.56 85 LEU A C 1
ATOM 638 O O . LEU A 1 85 ? -8.996 12.800 3.939 1.00 92.56 85 LEU A O 1
ATOM 642 N N . PHE A 1 86 ? -8.140 11.377 2.430 1.00 91.62 86 PHE A N 1
ATOM 643 C CA . PHE A 1 86 ? -9.337 11.332 1.589 1.00 91.62 86 PHE A CA 1
ATOM 644 C C . PHE A 1 86 ? -10.279 10.164 1.896 1.00 91.62 86 PHE A C 1
ATOM 646 O O . PHE A 1 86 ? -11.326 10.067 1.257 1.00 91.62 86 PHE A O 1
ATOM 653 N N . ARG A 1 87 ? -9.972 9.294 2.871 1.00 90.00 87 ARG A N 1
ATOM 654 C CA . ARG A 1 87 ? -10.775 8.085 3.146 1.00 90.00 87 ARG A CA 1
ATOM 655 C C . ARG A 1 87 ? -12.253 8.369 3.421 1.00 90.00 87 ARG A C 1
ATOM 657 O O . ARG A 1 87 ? -13.101 7.583 3.017 1.00 90.00 87 ARG A O 1
ATOM 664 N N . GLU A 1 88 ? -12.561 9.480 4.093 1.00 87.00 88 GLU A N 1
ATOM 665 C CA . GLU A 1 88 ? -13.931 9.840 4.489 1.00 87.00 88 GLU A CA 1
ATOM 666 C C . GLU A 1 88 ? -14.764 10.325 3.296 1.00 87.00 88 GLU A C 1
ATOM 668 O O . GLU A 1 88 ? -15.990 10.275 3.332 1.00 87.00 88 GLU A O 1
ATOM 673 N N . ALA A 1 89 ? -14.100 10.748 2.216 1.00 89.75 89 ALA A N 1
ATOM 674 C CA . ALA A 1 89 ? -14.736 11.175 0.975 1.00 89.75 89 ALA A CA 1
ATOM 675 C C . ALA A 1 89 ? -14.951 10.021 -0.022 1.00 89.75 89 ALA A C 1
ATOM 677 O O . ALA A 1 89 ? -15.539 10.236 -1.083 1.00 89.75 89 ALA A O 1
ATOM 678 N N . LEU A 1 90 ? -14.469 8.806 0.276 1.00 88.06 90 LEU A N 1
ATOM 679 C CA . LEU A 1 90 ? -14.565 7.677 -0.648 1.00 88.06 90 LEU A CA 1
ATOM 680 C C . LEU A 1 90 ? -16.002 7.122 -0.688 1.00 88.06 90 LEU A C 1
ATOM 682 O O . LEU A 1 90 ? -16.518 6.669 0.337 1.00 88.06 90 LEU A O 1
ATOM 686 N N . PRO A 1 91 ? -16.664 7.103 -1.858 1.00 86.12 91 PRO A N 1
ATOM 687 C CA . PRO A 1 91 ? -18.043 6.640 -1.967 1.00 86.12 91 PRO A CA 1
ATOM 688 C C . PRO A 1 91 ? -18.147 5.109 -1.902 1.00 86.12 91 PRO A C 1
ATOM 690 O O . PRO A 1 91 ? -17.264 4.387 -2.346 1.00 86.12 91 PRO A O 1
ATOM 693 N N . GLY A 1 92 ? -19.278 4.582 -1.430 1.00 86.88 92 GLY A N 1
ATOM 694 C CA . GLY A 1 92 ? -19.600 3.155 -1.551 1.00 86.88 92 GLY A CA 1
ATOM 695 C C . GLY A 1 92 ? -19.007 2.253 -0.462 1.00 86.88 92 GLY A C 1
ATOM 696 O O . GLY A 1 92 ? -18.847 2.652 0.688 1.00 86.88 92 GLY A O 1
ATOM 697 N N . LYS A 1 93 ? -18.777 0.976 -0.799 1.00 86.44 93 LYS A N 1
ATOM 698 C CA . LYS A 1 93 ? -18.324 -0.041 0.165 1.00 86.44 93 LYS A CA 1
ATOM 699 C C . LYS A 1 93 ? -16.811 0.051 0.370 1.00 86.44 93 LYS A C 1
ATOM 701 O O . LYS A 1 93 ? -16.059 0.051 -0.599 1.00 86.44 93 LYS A O 1
ATOM 706 N N . MET A 1 94 ? -16.361 0.004 1.622 1.00 86.44 94 MET A N 1
ATOM 707 C CA . MET A 1 94 ? -14.941 0.146 1.974 1.00 86.44 94 MET A CA 1
ATOM 708 C C . MET A 1 94 ? -14.017 -0.898 1.316 1.00 86.44 94 MET A C 1
ATOM 710 O O . MET A 1 94 ? -12.911 -0.558 0.906 1.00 86.44 94 MET A O 1
ATOM 714 N N . TRP A 1 95 ? -14.480 -2.134 1.104 1.00 86.44 95 TRP A N 1
ATOM 715 C CA . TRP A 1 95 ? -13.700 -3.147 0.375 1.00 86.44 95 TRP A CA 1
ATOM 716 C C . TRP A 1 95 ? -13.559 -2.854 -1.132 1.00 86.44 95 TRP A C 1
ATOM 718 O O . TRP A 1 95 ? -12.601 -3.295 -1.754 1.00 86.44 95 TRP A O 1
ATOM 728 N N . LEU A 1 96 ? -14.492 -2.111 -1.742 1.00 89.88 96 LEU A N 1
ATOM 729 C CA . LEU A 1 96 ? -14.333 -1.616 -3.117 1.00 89.88 96 LEU A CA 1
ATOM 730 C C . LEU A 1 96 ? -13.367 -0.432 -3.141 1.00 89.88 96 LEU A C 1
ATOM 732 O O . LEU A 1 96 ? -12.541 -0.317 -4.046 1.00 89.88 96 LEU A O 1
ATOM 736 N N . ASN A 1 97 ? -13.432 0.415 -2.113 1.00 91.88 97 ASN A N 1
ATOM 737 C CA . ASN A 1 97 ? -12.519 1.536 -1.945 1.00 91.88 97 ASN A CA 1
ATOM 738 C C . ASN A 1 97 ? -11.076 1.069 -1.768 1.00 91.88 97 ASN A C 1
ATOM 740 O O . ASN A 1 97 ? -10.182 1.699 -2.327 1.00 91.88 97 ASN A O 1
ATOM 744 N N . SER A 1 98 ? -10.828 -0.056 -1.090 1.00 93.56 98 SER A N 1
ATOM 745 C CA . SER A 1 98 ? -9.480 -0.631 -1.006 1.00 93.56 98 SER A CA 1
ATOM 746 C C . SER A 1 98 ? -8.940 -1.041 -2.378 1.00 93.56 98 SER A C 1
ATOM 748 O O . SER A 1 98 ? -7.773 -0.789 -2.666 1.00 93.56 98 SER A O 1
ATOM 750 N N . ILE A 1 99 ? -9.782 -1.573 -3.271 1.00 95.62 99 ILE A N 1
ATOM 751 C CA . ILE A 1 99 ? -9.388 -1.890 -4.652 1.00 95.62 99 ILE A CA 1
ATOM 752 C C . ILE A 1 99 ? -9.061 -0.602 -5.405 1.00 95.62 99 ILE A C 1
ATOM 754 O O . ILE A 1 99 ? -7.947 -0.459 -5.904 1.00 95.62 99 ILE A O 1
ATOM 758 N N . GLY A 1 100 ? -10.002 0.346 -5.462 1.00 94.88 100 GLY A N 1
ATOM 759 C CA . GLY A 1 100 ? -9.844 1.581 -6.234 1.00 94.88 100 GLY A CA 1
ATOM 760 C C . GLY A 1 100 ? -8.652 2.422 -5.775 1.00 94.88 100 GLY A C 1
ATOM 761 O O . GLY A 1 100 ? -7.849 2.862 -6.596 1.00 94.88 100 GLY A O 1
ATOM 762 N N . THR A 1 101 ? -8.476 2.575 -4.460 1.00 96.12 101 THR A N 1
ATOM 763 C CA . THR A 1 101 ? -7.311 3.267 -3.888 1.00 96.12 101 THR A CA 1
ATOM 764 C C . THR A 1 101 ? -6.011 2.510 -4.133 1.00 96.12 101 THR A C 1
ATOM 766 O O . THR A 1 101 ? -4.991 3.154 -4.342 1.00 96.12 101 THR A O 1
ATOM 769 N N . THR A 1 102 ? -6.024 1.174 -4.202 1.00 96.81 102 THR A N 1
ATOM 770 C CA . THR A 1 102 ? -4.835 0.383 -4.570 1.00 96.81 102 THR A CA 1
ATOM 771 C C . THR A 1 102 ? -4.468 0.545 -6.043 1.00 96.81 102 THR A C 1
ATOM 773 O O . THR A 1 102 ? -3.286 0.689 -6.352 1.00 96.81 102 THR A O 1
ATOM 776 N N . VAL A 1 103 ? -5.448 0.583 -6.955 1.00 97.00 103 VAL A N 1
ATOM 777 C CA . VAL A 1 103 ? -5.195 0.862 -8.380 1.00 97.00 103 VAL A CA 1
ATOM 778 C C . VAL A 1 103 ? -4.578 2.251 -8.541 1.00 97.00 103 VAL A C 1
ATOM 780 O O . VAL A 1 103 ? -3.490 2.386 -9.100 1.00 97.00 103 VAL A O 1
ATOM 783 N N . LEU A 1 104 ? -5.240 3.278 -8.003 1.00 96.81 104 LEU A N 1
ATOM 784 C CA . LEU A 1 104 ? -4.769 4.662 -8.090 1.00 96.81 104 LEU A CA 1
ATOM 785 C C . LEU A 1 104 ? -3.442 4.861 -7.356 1.00 96.81 104 LEU A C 1
ATOM 787 O O . LEU A 1 104 ? -2.562 5.552 -7.856 1.00 96.81 104 LEU A O 1
ATOM 791 N N . GLY A 1 105 ? -3.275 4.224 -6.200 1.00 96.12 105 GLY A N 1
ATOM 792 C CA . GLY A 1 105 ? -2.058 4.284 -5.404 1.00 96.12 105 GLY A CA 1
ATOM 793 C C . GLY A 1 105 ? -0.874 3.596 -6.076 1.00 96.12 105 GLY A C 1
ATOM 794 O O . GLY A 1 105 ? 0.229 4.122 -6.007 1.00 96.12 105 GLY A O 1
ATOM 795 N N . THR A 1 106 ? -1.090 2.483 -6.786 1.00 95.75 106 THR A N 1
ATOM 796 C CA . THR A 1 106 ? -0.043 1.826 -7.592 1.00 95.75 106 THR A CA 1
ATOM 797 C C . THR A 1 106 ? 0.393 2.723 -8.748 1.00 95.75 106 THR A C 1
ATOM 799 O O . THR A 1 106 ? 1.587 2.914 -8.959 1.00 95.75 106 THR A O 1
ATOM 802 N N . LEU A 1 107 ? -0.559 3.340 -9.454 1.00 96.38 107 LEU A N 1
ATOM 803 C CA . LEU A 1 107 ? -0.246 4.295 -10.520 1.00 96.38 107 LEU A CA 1
ATOM 804 C C . LEU A 1 107 ? 0.507 5.515 -9.981 1.00 96.38 107 LEU A C 1
ATOM 806 O O . LEU A 1 107 ? 1.548 5.877 -10.520 1.00 96.38 107 LEU A O 1
ATOM 810 N N . ALA A 1 108 ? 0.019 6.119 -8.895 1.00 95.81 108 ALA A N 1
ATOM 811 C CA . ALA A 1 108 ? 0.668 7.256 -8.254 1.00 95.81 108 ALA A CA 1
ATOM 812 C C . ALA A 1 108 ? 2.075 6.898 -7.760 1.00 95.81 108 ALA A C 1
ATOM 814 O O . ALA A 1 108 ? 3.004 7.670 -7.967 1.00 95.81 108 ALA A O 1
ATOM 815 N N . PHE A 1 109 ? 2.254 5.715 -7.166 1.00 94.62 109 PHE A N 1
ATOM 816 C CA . PHE A 1 109 ? 3.561 5.222 -6.743 1.00 94.62 109 PHE A CA 1
ATOM 817 C C . PHE A 1 109 ? 4.547 5.174 -7.916 1.00 94.62 109 PHE A C 1
ATOM 819 O O . PHE A 1 109 ? 5.631 5.740 -7.810 1.00 94.62 109 PHE A O 1
ATOM 826 N N . TYR A 1 110 ? 4.158 4.591 -9.053 1.00 93.69 110 TYR A N 1
ATOM 827 C CA . TYR A 1 110 ? 5.029 4.551 -10.228 1.00 93.69 110 TYR A CA 1
ATOM 828 C C . TYR A 1 110 ? 5.273 5.929 -10.837 1.00 93.69 110 TYR A C 1
ATOM 830 O O . TYR A 1 110 ? 6.405 6.224 -11.185 1.00 93.69 110 TYR A O 1
ATOM 838 N N . VAL A 1 111 ? 4.284 6.826 -10.875 1.00 94.81 111 VAL A N 1
ATOM 839 C CA . VAL A 1 111 ? 4.512 8.220 -11.308 1.00 94.81 111 VAL A CA 1
ATOM 840 C C . VAL A 1 111 ? 5.588 8.910 -10.456 1.00 94.81 111 VAL A C 1
ATOM 842 O O . VAL A 1 111 ? 6.357 9.713 -10.980 1.00 94.81 111 VAL A O 1
ATOM 845 N N . LEU A 1 112 ? 5.650 8.601 -9.159 1.00 92.88 112 LEU A N 1
ATOM 846 C CA . LEU A 1 112 ? 6.584 9.217 -8.213 1.00 92.88 112 LEU A CA 1
ATOM 847 C C . LEU A 1 112 ? 7.971 8.565 -8.195 1.00 92.88 112 LEU A C 1
ATOM 849 O O . LEU A 1 112 ? 8.948 9.252 -7.906 1.00 92.88 112 LEU A O 1
ATOM 853 N N . VAL A 1 113 ? 8.054 7.259 -8.454 1.00 90.75 113 VAL A N 1
ATOM 854 C CA . VAL A 1 113 ? 9.305 6.489 -8.369 1.00 90.75 113 VAL A CA 1
ATOM 855 C C . VAL A 1 113 ? 9.958 6.315 -9.738 1.00 90.75 113 VAL A C 1
ATOM 857 O O . VAL A 1 113 ? 11.145 6.586 -9.880 1.00 90.75 113 VAL A O 1
ATOM 860 N N . ASP A 1 114 ? 9.191 5.890 -10.741 1.00 91.19 114 ASP A N 1
ATOM 861 C CA . ASP A 1 114 ? 9.656 5.676 -12.111 1.00 91.19 114 ASP A CA 1
ATOM 862 C C . ASP A 1 114 ? 8.481 5.772 -13.097 1.00 91.19 114 ASP A C 1
ATOM 864 O O . ASP A 1 114 ? 7.820 4.786 -13.441 1.00 91.19 114 ASP A O 1
ATOM 868 N N . ALA A 1 115 ? 8.208 6.989 -13.570 1.00 92.69 115 ALA A N 1
ATOM 869 C CA . ALA A 1 115 ? 7.137 7.223 -14.534 1.00 92.69 115 ALA A CA 1
ATOM 870 C C . ALA A 1 115 ? 7.398 6.531 -15.888 1.00 92.69 115 ALA A C 1
ATOM 872 O O . ALA A 1 115 ? 6.450 6.264 -16.631 1.00 92.69 115 ALA A O 1
ATOM 873 N N . GLY A 1 116 ? 8.663 6.227 -16.214 1.00 94.06 116 GLY A N 1
ATOM 874 C CA . GLY A 1 116 ? 9.044 5.532 -17.442 1.00 94.06 116 GLY A CA 1
ATOM 875 C C . GLY A 1 116 ? 8.508 4.103 -17.483 1.00 94.06 116 GLY A C 1
ATOM 876 O O . GLY A 1 116 ? 8.038 3.662 -18.534 1.00 94.06 116 GLY A O 1
ATOM 877 N N . PHE A 1 117 ? 8.473 3.427 -16.331 1.00 92.19 117 PHE A N 1
ATOM 878 C CA . PHE A 1 117 ? 7.944 2.069 -16.186 1.00 92.19 117 PHE A CA 1
ATOM 879 C C . PHE A 1 117 ? 6.507 1.924 -16.706 1.00 92.19 117 PHE A C 1
ATOM 881 O O . PHE A 1 117 ? 6.179 0.939 -17.365 1.00 92.19 117 PHE A O 1
ATOM 888 N N . ILE A 1 118 ? 5.655 2.934 -16.490 1.00 93.62 118 ILE A N 1
ATOM 889 C CA . ILE A 1 118 ? 4.249 2.918 -16.931 1.00 93.62 118 ILE A CA 1
ATOM 890 C C . ILE A 1 118 ? 4.141 2.779 -18.455 1.00 93.62 118 ILE A C 1
ATOM 892 O O . ILE A 1 118 ? 3.239 2.110 -18.961 1.00 93.62 118 ILE A O 1
ATOM 896 N N . ILE A 1 119 ? 5.059 3.414 -19.184 1.00 95.44 119 ILE A N 1
ATOM 897 C CA . ILE A 1 119 ? 5.062 3.444 -20.649 1.00 95.44 119 ILE A CA 1
ATOM 898 C C . ILE A 1 119 ? 5.816 2.237 -21.212 1.00 95.44 119 ILE A C 1
ATOM 900 O O . ILE A 1 119 ? 5.391 1.661 -22.211 1.00 95.44 119 ILE A O 1
ATOM 904 N N . GLN A 1 120 ? 6.933 1.864 -20.587 1.00 96.50 120 GLN A N 1
ATOM 905 C CA . GLN A 1 120 ? 7.823 0.812 -21.079 1.00 96.50 120 GLN A CA 1
ATOM 906 C C . GLN A 1 120 ? 7.285 -0.595 -20.791 1.00 96.50 120 GLN A C 1
ATOM 908 O O . GLN A 1 120 ? 7.440 -1.488 -21.618 1.00 96.50 120 GLN A O 1
ATOM 913 N N . GLU A 1 121 ? 6.612 -0.785 -19.653 1.00 94.31 121 GLU A N 1
ATOM 914 C CA . GLU A 1 121 ? 6.209 -2.096 -19.133 1.00 94.31 121 GLU A CA 1
ATOM 915 C C . GLU A 1 121 ? 4.711 -2.163 -18.739 1.00 94.31 121 GLU A C 1
ATOM 917 O O . GLU A 1 121 ? 4.354 -2.669 -17.667 1.00 94.31 121 GLU A O 1
ATOM 922 N N . PRO A 1 122 ? 3.766 -1.715 -19.595 1.00 94.00 122 PRO A N 1
ATOM 923 C CA . PRO A 1 122 ? 2.351 -1.593 -19.227 1.00 94.00 122 PRO A CA 1
ATOM 924 C C . PRO A 1 122 ? 1.700 -2.941 -18.879 1.00 94.00 122 PRO A C 1
ATOM 926 O O . PRO A 1 122 ? 0.810 -3.008 -18.031 1.00 94.00 122 PRO A O 1
ATOM 929 N N . GLY A 1 123 ? 2.152 -4.037 -19.498 1.00 93.88 123 GLY A N 1
ATOM 930 C CA . GLY A 1 123 ? 1.671 -5.386 -19.188 1.00 93.88 123 GLY A CA 1
ATOM 931 C C . GLY A 1 123 ? 2.141 -5.889 -17.821 1.00 93.88 123 GLY A C 1
ATOM 932 O O . GLY A 1 123 ? 1.424 -6.631 -17.147 1.00 93.88 123 GLY A O 1
ATOM 933 N N . THR A 1 124 ? 3.333 -5.487 -17.382 1.00 92.62 124 THR A N 1
ATOM 934 C CA . THR A 1 124 ? 3.848 -5.798 -16.043 1.00 92.62 124 THR A CA 1
ATOM 935 C C . THR A 1 124 ? 3.115 -4.961 -14.999 1.00 92.62 124 THR A C 1
ATOM 937 O O . THR A 1 124 ? 2.562 -5.537 -14.063 1.00 92.62 124 THR A O 1
ATOM 940 N N . LEU A 1 125 ? 2.957 -3.655 -15.241 1.00 94.00 125 LEU A N 1
ATOM 941 C CA . LEU A 1 125 ? 2.146 -2.765 -14.408 1.00 94.00 125 LEU A CA 1
ATOM 942 C C . LEU A 1 125 ? 0.707 -3.272 -14.233 1.00 94.00 125 LEU A C 1
ATOM 944 O O . LEU A 1 125 ? 0.199 -3.323 -13.116 1.00 94.00 125 LEU A O 1
ATOM 948 N N . PHE A 1 126 ? 0.041 -3.680 -15.317 1.00 95.06 126 PHE A N 1
ATOM 949 C CA . PHE A 1 126 ? -1.325 -4.199 -15.238 1.00 95.06 126 PHE A CA 1
ATOM 950 C C . PHE A 1 126 ? -1.410 -5.448 -14.352 1.00 95.06 126 PHE A C 1
ATOM 952 O O . PHE A 1 126 ? -2.296 -5.549 -13.502 1.00 95.06 126 PHE A O 1
ATOM 959 N N . ARG A 1 127 ? -0.474 -6.392 -14.513 1.00 94.19 127 ARG A N 1
ATOM 960 C CA . ARG A 1 127 ? -0.437 -7.596 -13.676 1.00 94.19 127 ARG A CA 1
ATOM 961 C C . ARG A 1 127 ? -0.161 -7.252 -12.214 1.00 94.19 127 ARG A C 1
ATOM 963 O O . ARG A 1 127 ? -0.812 -7.815 -11.339 1.00 94.19 127 ARG A O 1
ATOM 970 N N . GLU A 1 128 ? 0.735 -6.308 -11.941 1.00 93.88 128 GLU A N 1
ATOM 971 C CA . GLU A 1 128 ? 0.975 -5.819 -10.582 1.00 93.88 128 GLU A CA 1
ATOM 972 C C . GLU A 1 128 ? -0.260 -5.183 -9.964 1.00 93.88 128 GLU A C 1
ATOM 974 O O . GLU A 1 128 ? -0.584 -5.502 -8.826 1.00 93.88 128 GLU A O 1
ATOM 979 N N . ILE A 1 129 ? -0.991 -4.349 -10.706 1.00 95.75 129 ILE A N 1
ATOM 980 C CA . ILE A 1 129 ? -2.257 -3.774 -10.243 1.00 95.75 129 ILE A CA 1
ATOM 981 C C . ILE A 1 129 ? -3.229 -4.890 -9.851 1.00 95.75 129 ILE A C 1
ATOM 983 O O . ILE A 1 129 ? -3.790 -4.849 -8.760 1.00 95.75 129 ILE A O 1
ATOM 987 N N . VAL A 1 130 ? -3.390 -5.917 -10.690 1.00 95.62 130 VAL A N 1
ATOM 988 C CA . VAL A 1 130 ? -4.282 -7.050 -10.398 1.00 95.62 130 VAL A CA 1
ATOM 989 C C . VAL A 1 130 ? -3.849 -7.795 -9.130 1.00 95.62 130 VAL A C 1
ATOM 991 O O . VAL A 1 130 ? -4.682 -8.041 -8.254 1.00 95.62 130 VAL A O 1
ATOM 994 N N . VAL A 1 131 ? -2.562 -8.133 -8.995 1.00 94.62 131 VAL A N 1
ATOM 995 C CA . VAL A 1 131 ? -2.052 -8.859 -7.818 1.00 94.62 131 VAL A CA 1
ATOM 996 C C . VAL A 1 131 ? -2.139 -7.988 -6.557 1.00 94.62 131 VAL A C 1
ATOM 998 O O . VAL A 1 131 ? -2.597 -8.468 -5.519 1.00 94.62 131 VAL A O 1
ATOM 1001 N N . ASN A 1 132 ? -1.782 -6.704 -6.642 1.00 95.56 132 ASN A N 1
ATOM 1002 C CA . ASN A 1 132 ? -1.880 -5.747 -5.540 1.00 95.56 132 ASN A CA 1
ATOM 1003 C C . ASN A 1 132 ? -3.333 -5.566 -5.093 1.00 95.56 132 ASN A C 1
ATOM 1005 O O . ASN A 1 132 ? -3.605 -5.597 -3.897 1.00 95.56 132 ASN A O 1
ATOM 1009 N N . SER A 1 133 ? -4.283 -5.435 -6.023 1.00 96.19 133 SER A N 1
ATOM 1010 C CA . SER A 1 133 ? -5.712 -5.356 -5.703 1.00 96.19 133 SER A CA 1
ATOM 1011 C C . SER A 1 133 ? -6.232 -6.641 -5.056 1.00 96.19 133 SER A C 1
ATOM 1013 O O . SER A 1 133 ? -6.995 -6.570 -4.096 1.00 96.19 133 SER A O 1
ATOM 1015 N N . GLY A 1 134 ? -5.795 -7.815 -5.523 1.00 94.69 134 GLY A N 1
ATOM 1016 C CA . GLY A 1 134 ? -6.115 -9.089 -4.875 1.00 94.69 134 GLY A CA 1
ATOM 1017 C C . GLY A 1 134 ? -5.608 -9.142 -3.431 1.00 94.69 134 GLY A C 1
ATOM 1018 O O . GLY A 1 134 ? -6.366 -9.457 -2.512 1.00 94.69 134 GLY A O 1
ATOM 1019 N N . LEU A 1 135 ? -4.350 -8.748 -3.214 1.00 94.06 135 LEU A N 1
ATOM 1020 C CA . LEU A 1 135 ? -3.764 -8.632 -1.880 1.00 94.06 135 LEU A CA 1
ATOM 1021 C C . LEU A 1 135 ? -4.505 -7.594 -1.021 1.00 94.06 135 LEU A C 1
ATOM 1023 O O . LEU A 1 135 ? -4.721 -7.834 0.165 1.00 94.06 135 LEU A O 1
ATOM 1027 N N . ALA A 1 136 ? -4.946 -6.480 -1.611 1.00 95.56 136 ALA A N 1
ATOM 1028 C CA . ALA A 1 136 ? -5.684 -5.430 -0.917 1.00 95.56 136 ALA A CA 1
ATOM 1029 C C . ALA A 1 136 ? -7.021 -5.933 -0.372 1.00 95.56 136 ALA A C 1
ATOM 1031 O O . ALA A 1 136 ? -7.375 -5.622 0.763 1.00 95.56 136 ALA A O 1
ATOM 1032 N N . ILE A 1 137 ? -7.741 -6.749 -1.147 1.00 95.38 137 ILE A N 1
ATOM 1033 C CA . ILE A 1 137 ? -8.988 -7.386 -0.705 1.00 95.38 137 ILE A CA 1
ATOM 1034 C C . ILE A 1 137 ? -8.709 -8.321 0.472 1.00 95.38 137 ILE A C 1
ATOM 1036 O O . ILE A 1 137 ? -9.384 -8.236 1.497 1.00 95.38 137 ILE A O 1
ATOM 1040 N N . VAL A 1 138 ? -7.706 -9.196 0.347 1.00 94.12 138 VAL A N 1
ATOM 1041 C CA . VAL A 1 138 ? -7.350 -10.147 1.411 1.00 94.12 138 VAL A CA 1
ATOM 1042 C C . VAL A 1 138 ? -6.974 -9.403 2.691 1.00 94.12 138 VAL A C 1
ATOM 1044 O O . VAL A 1 138 ? -7.508 -9.711 3.756 1.00 94.12 138 VAL A O 1
ATOM 1047 N N . LEU A 1 139 ? -6.107 -8.392 2.596 1.00 93.56 139 LEU A N 1
ATOM 1048 C CA . LEU A 1 139 ? -5.697 -7.587 3.744 1.00 93.56 139 LEU A CA 1
ATOM 1049 C C . LEU A 1 139 ? -6.856 -6.798 4.342 1.00 93.56 139 LEU A C 1
ATOM 1051 O O . LEU A 1 139 ? -6.972 -6.756 5.564 1.00 93.56 139 LEU A O 1
ATOM 1055 N N . TYR A 1 140 ? -7.732 -6.229 3.512 1.00 94.62 140 TYR A N 1
ATOM 1056 C CA . TYR A 1 140 ? -8.925 -5.532 3.980 1.00 94.62 140 TYR A CA 1
ATOM 1057 C C . TYR A 1 140 ? -9.803 -6.467 4.816 1.00 94.62 140 TYR A C 1
ATOM 1059 O O . TYR A 1 140 ? -10.150 -6.124 5.939 1.00 94.62 140 TYR A O 1
ATOM 1067 N N . LEU A 1 141 ? -10.112 -7.666 4.314 1.00 93.62 141 LEU A N 1
ATOM 1068 C CA . LEU A 1 141 ? -10.965 -8.628 5.020 1.00 93.62 141 LEU A CA 1
ATOM 1069 C C . LEU A 1 141 ? -10.323 -9.122 6.323 1.00 93.62 141 LEU A C 1
ATOM 1071 O O . LEU A 1 141 ? -11.008 -9.298 7.333 1.00 93.62 141 LEU A O 1
ATOM 1075 N N . VAL A 1 142 ? -9.004 -9.338 6.318 1.00 92.38 142 VAL A N 1
ATOM 1076 C CA . VAL A 1 142 ? -8.249 -9.710 7.521 1.00 92.38 142 VAL A CA 1
ATOM 1077 C C . VAL A 1 142 ? -8.303 -8.587 8.556 1.00 92.38 142 VAL A C 1
ATOM 1079 O O . VAL A 1 142 ? -8.614 -8.851 9.715 1.00 92.38 142 VAL A O 1
ATOM 1082 N N . LEU A 1 143 ? -8.045 -7.341 8.154 1.00 90.62 143 LEU A N 1
ATOM 1083 C CA . LEU A 1 143 ? -8.076 -6.183 9.048 1.00 90.62 143 LEU A CA 1
ATOM 1084 C C . LEU A 1 143 ? -9.483 -5.895 9.563 1.00 90.62 143 LEU A C 1
ATOM 1086 O O . LEU A 1 143 ? -9.651 -5.720 10.765 1.00 90.62 143 LEU A O 1
ATOM 1090 N N . GLU A 1 144 ? -10.494 -5.932 8.697 1.00 91.19 144 GLU A N 1
ATOM 1091 C CA . GLU A 1 144 ? -11.898 -5.794 9.078 1.00 91.19 144 GLU A CA 1
ATOM 1092 C C . GLU A 1 144 ? -12.243 -6.833 10.145 1.00 91.19 144 GLU A C 1
ATOM 1094 O O . GLU A 1 144 ? -12.697 -6.477 11.231 1.00 91.19 144 GLU A O 1
ATOM 1099 N N . LYS A 1 145 ? -11.919 -8.110 9.919 1.00 90.38 145 LYS A N 1
ATOM 1100 C CA . LYS A 1 145 ? -12.159 -9.164 10.909 1.00 90.38 145 LYS A CA 1
ATOM 1101 C C . LYS A 1 145 ? -11.380 -8.943 12.207 1.00 90.38 145 LYS A C 1
ATOM 1103 O O . LYS A 1 145 ? -11.933 -9.162 13.276 1.00 90.38 145 LYS A O 1
ATOM 1108 N N . LEU A 1 146 ? -10.113 -8.545 12.165 1.00 89.06 146 LEU A N 1
ATOM 1109 C CA . LEU A 1 146 ? -9.284 -8.436 13.372 1.00 89.06 146 LEU A CA 1
ATOM 1110 C C . LEU A 1 146 ? -9.558 -7.172 14.196 1.00 89.06 146 LEU A C 1
ATOM 1112 O O . LEU A 1 146 ? -9.424 -7.208 15.421 1.00 89.06 146 LEU A O 1
ATOM 1116 N N . LEU A 1 147 ? -9.942 -6.078 13.540 1.00 84.50 147 LEU A N 1
ATOM 1117 C CA . LEU A 1 147 ? -10.150 -4.779 14.175 1.00 84.50 147 LEU A CA 1
ATOM 1118 C C . LEU A 1 147 ? -11.621 -4.531 14.542 1.00 84.50 147 LEU A C 1
ATOM 1120 O O . LEU A 1 147 ? -11.871 -3.910 15.568 1.00 84.50 147 LEU A O 1
ATOM 1124 N N . THR A 1 148 ? -12.594 -5.089 13.804 1.00 75.00 148 THR A N 1
ATOM 1125 C CA . THR A 1 148 ? -14.034 -4.848 14.063 1.00 75.00 148 THR A CA 1
ATOM 1126 C C . THR A 1 148 ? -14.762 -5.977 14.814 1.00 75.00 148 THR A C 1
ATOM 1128 O O . THR A 1 148 ? -15.846 -5.756 15.353 1.00 75.00 148 THR A O 1
ATOM 1131 N N . SER A 1 149 ? -14.199 -7.193 14.919 1.00 55.69 149 SER A N 1
ATOM 1132 C CA . SER A 1 149 ? -14.928 -8.382 15.428 1.00 55.69 149 SER A CA 1
ATOM 1133 C C . SER A 1 149 ? -15.275 -8.408 16.924 1.00 55.69 149 SER A C 1
ATOM 1135 O O . SER A 1 149 ? -15.824 -9.404 17.392 1.00 55.69 149 SER A O 1
ATOM 1137 N N . HIS A 1 150 ? -15.031 -7.342 17.689 1.00 44.81 150 HIS A N 1
ATOM 1138 C CA . HIS A 1 150 ? -15.344 -7.319 19.125 1.00 44.81 150 HIS A CA 1
ATOM 1139 C C . HIS A 1 150 ? -16.328 -6.237 19.575 1.00 44.81 150 HIS A C 1
ATOM 1141 O O . HIS A 1 150 ? -16.732 -6.259 20.736 1.00 44.81 150 HIS A O 1
ATOM 1147 N N . GLU A 1 151 ? -16.799 -5.362 18.684 1.00 43.50 151 GLU A N 1
ATOM 1148 C CA . GLU A 1 151 ? -17.822 -4.367 19.048 1.00 43.50 151 GLU A CA 1
ATOM 1149 C C . GLU A 1 151 ? -19.260 -4.915 18.997 1.00 43.50 151 GLU A C 1
ATOM 1151 O O . GLU A 1 151 ? -20.185 -4.270 19.476 1.00 43.50 151 GLU A O 1
ATOM 1156 N N . LYS A 1 152 ? -19.471 -6.149 18.514 1.00 37.41 152 LYS A N 1
ATOM 1157 C CA . LYS A 1 152 ? -20.806 -6.779 18.424 1.00 37.41 152 LYS A CA 1
ATOM 1158 C C . LYS A 1 152 ? -21.147 -7.765 19.550 1.00 37.41 152 LYS A C 1
ATOM 1160 O O . LYS A 1 152 ? -21.988 -8.635 19.346 1.00 37.41 152 LYS A O 1
ATOM 1165 N N . THR A 1 153 ? -20.534 -7.651 20.733 1.00 36.69 153 THR A N 1
ATOM 1166 C CA . THR A 1 153 ? -20.840 -8.565 21.863 1.00 36.69 153 THR A CA 1
ATOM 1167 C C . THR A 1 153 ? -21.597 -7.936 23.033 1.00 36.69 153 THR A C 1
ATOM 1169 O O . THR A 1 153 ? -21.863 -8.635 24.001 1.00 36.69 153 THR A O 1
ATOM 1172 N N . PHE A 1 154 ? -21.995 -6.662 22.966 1.00 40.06 154 PHE A N 1
ATOM 1173 C CA . PHE A 1 154 ? -22.810 -6.040 24.018 1.00 40.06 154 PHE A CA 1
ATOM 1174 C C . PHE A 1 154 ? -23.737 -4.964 23.452 1.00 40.06 154 PHE A C 1
ATOM 1176 O O . PHE A 1 154 ? -23.442 -3.782 23.574 1.00 40.06 154 PHE A O 1
ATOM 1183 N N . THR A 1 155 ? -24.843 -5.363 22.817 1.00 35.91 155 THR A N 1
ATOM 1184 C CA . THR A 1 155 ? -26.140 -4.646 22.869 1.00 35.91 155 THR A CA 1
ATOM 1185 C C . THR A 1 155 ? -27.200 -5.403 22.065 1.00 35.91 155 THR A C 1
ATOM 1187 O O . THR A 1 155 ? -27.500 -5.083 20.924 1.00 35.91 155 THR A O 1
ATOM 1190 N N . TYR A 1 156 ? -27.796 -6.411 22.700 1.00 36.25 156 TYR A N 1
ATOM 1191 C CA . TYR A 1 156 ? -29.228 -6.675 22.547 1.00 36.25 156 TYR A CA 1
ATOM 1192 C C . TYR A 1 156 ? -29.814 -6.879 23.947 1.00 36.25 156 TYR A C 1
ATOM 1194 O O . TYR A 1 156 ? -29.977 -7.989 24.440 1.00 36.25 156 TYR A O 1
ATOM 1202 N N . SER A 1 157 ? -30.047 -5.750 24.600 1.00 37.75 157 SER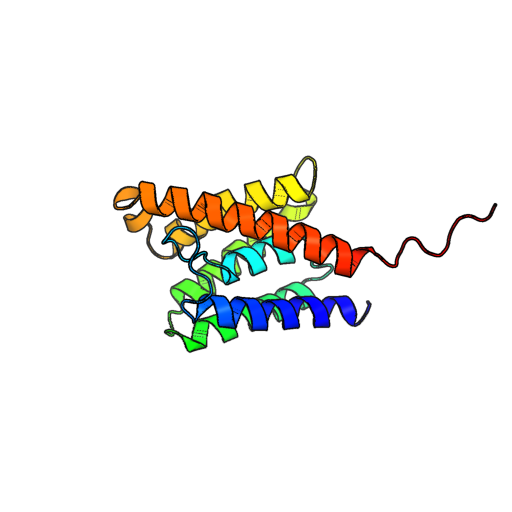 A N 1
ATOM 1203 C CA . SER A 1 157 ? -31.058 -5.528 25.634 1.00 37.75 157 SER A CA 1
ATOM 1204 C C . SER A 1 157 ? -31.634 -4.172 25.227 1.00 37.75 157 SER A C 1
ATOM 1206 O O . SER A 1 157 ? -30.864 -3.217 25.134 1.00 37.75 157 SER A O 1
ATOM 1208 N N . ILE A 1 158 ? -32.895 -4.024 24.844 1.00 40.19 158 ILE A N 1
ATOM 1209 C CA . ILE A 1 158 ? -34.148 -4.508 25.432 1.00 40.19 158 ILE A CA 1
ATOM 1210 C C . ILE A 1 158 ? -35.150 -4.730 24.292 1.00 40.19 158 ILE A C 1
ATOM 1212 O O . ILE A 1 158 ? -35.090 -3.941 23.321 1.00 40.19 158 ILE A O 1
#

pLDDT: mean 84.22, std 14.23, range [35.91, 97.0]

Secondary structure (DSSP, 8-state):
--THHHHHHHHHHHHHHHHHHSSTT-BTTB---HHHHHHHHHHHH-SSHHHHHHHHHHHHHHHHTT---HHHHHHHHHHHHHHHHHGGG--S-HHHHHHHHHHHHHHHHHHHH-HHHHHH-HHHHHHHHHHHHHHHHHHHHHHHHHHHTTTTSS----

Foldseek 3Di:
DDPLLQVVLLVQLQVLLVLQQDPVQQDPNARAPSLLLSLLLNLLVDPDPVSSVSSLVSSLVSVVVRPDDPQLSVLSNVLSVVSNVCNVVDDDDSLVVSLVSLLVSLQSSCVRRPVPCCVPPVVNSVVNSVSSNVSNNVVNVVCCCSVVVPPPPDDDDD

Sequence (158 aa):
MSFKHYAVPITLGILLGILQNTSLGIVLGIKPNSILVLAIVFSLFAESILQYAIVLFTAVVMVQFAVFETSIASALAMVGLLVYLFREALPGKMWLNSIGTTVLGTLAFYVLVDAGFIIQEPGTLFREIVVNSGLAIVLYLVLEKLLTSHEKTFTYSI